Protein AF-A0A3R6QCG1-F1 (afdb_monomer)

pLDDT: mean 87.96, std 12.25, range [41.22, 98.31]

Foldseek 3Di:
DDAAEWEFAQKDWDADPNFIWMWGFTQQDPPPGGRDTDHTDAGFPDWDQDPQWIFTDDPRHTYTYRLLRYHQAPQLVPDLVVLVVLLVLCPPPDPSSVRSNLNSCSNVVPDCPDPRPNVVVSVVSNVVSVVVVVVVVVVVVVVVVVVQVVDPPRDDDDPPDDDVVRPPDD

Sequence (170 aa):
MEKAKVTMRNWKPYVYDGEYNLSGTADVHPRLGRNVYVATTSTLVKASLEEDVLIYETRNTVYHCPLKYMMVSPYGNVVQKYREELARLDTSENALDRIIAAAAKMSLGEPEDTADEMVRKIRALQETGQQEIAQMEEQEKQRLLEIAGKYEDCVYIEVSSVHSGSKLVY

Mean predicted aligned error: 6.33 Å

Secondary structure (DSSP, 8-state):
-PPEEEEEEEEEEEEETTEEEEEEEEEEETTTEEEEEES----EEEEEEETTEEEEEESSEEEEEEGGGB-SSTTTTS-HHHHHHHHGGGG-SSHHHHHHHHHHHHHTT--TT-S-HHHHHHHHHHHHHHHHHHHHHHHHHHHHHHHHTTSTT----------TT-----

Solvent-accessible surface area (backbone atoms only — not comparable to full-atom values): 9678 Å² total; per-residue (Å²): 132,86,62,48,72,29,47,37,32,64,21,44,70,47,74,55,96,89,39,67,38,41,28,25,30,30,51,52,35,97,87,78,40,64,68,35,76,39,82,67,54,70,65,66,73,49,75,50,75,52,96,64,23,39,39,43,28,32,91,59,39,34,35,39,32,40,41,27,27,39,46,84,61,34,66,79,90,52,62,66,71,58,34,56,57,40,34,67,28,56,80,45,90,50,63,67,42,26,51,43,5,28,40,24,37,45,47,72,61,59,61,82,84,49,88,50,64,61,42,42,52,36,54,67,35,26,64,59,27,51,54,53,49,54,52,53,52,51,52,50,50,52,53,51,50,61,57,44,71,75,38,95,86,57,81,89,78,87,82,89,72,84,55,96,86,62,85,80,80,132

Radius of gyration: 17.8 Å; Cα contacts (8 Å, |Δi|>4): 262; chains: 1; bounding box: 41×34×52 Å

Nearest PDB structures (foldseek):
  2pma-assembly2_B  TM=4.568E-01  e=2.423E-01  Legionella pneumophila subsp. pneumophila str. Philadelphia 1

Structure (mmCIF, N/CA/C/O backbone):
data_AF-A0A3R6QCG1-F1
#
_entry.id   AF-A0A3R6QCG1-F1
#
loop_
_atom_site.group_PDB
_atom_site.id
_atom_site.type_symbol
_atom_site.label_atom_id
_atom_site.label_alt_id
_atom_site.label_comp_id
_atom_site.label_asym_id
_atom_site.label_entity_id
_atom_site.label_seq_id
_atom_site.pdbx_PDB_ins_code
_atom_site.Cartn_x
_atom_site.Cartn_y
_atom_site.Cartn_z
_atom_site.occupancy
_atom_site.B_iso_or_equiv
_atom_site.auth_seq_id
_atom_site.auth_comp_id
_atom_site.auth_asym_id
_atom_site.auth_atom_id
_atom_site.pdbx_PDB_model_num
ATOM 1 N N . MET A 1 1 ? -19.252 1.020 -17.776 1.00 64.31 1 MET A N 1
ATOM 2 C CA . MET A 1 1 ? -17.853 0.650 -18.078 1.00 64.31 1 MET A CA 1
ATOM 3 C C . MET A 1 1 ? -17.332 -0.151 -16.910 1.00 64.31 1 MET A C 1
ATOM 5 O O . MET A 1 1 ? -17.614 0.227 -15.779 1.00 64.31 1 MET A O 1
ATOM 9 N N . GLU A 1 2 ? -16.630 -1.245 -17.179 1.00 84.00 2 GLU A N 1
ATOM 10 C CA . GLU A 1 2 ? -15.919 -1.995 -16.145 1.00 84.00 2 GLU A CA 1
ATOM 11 C C . GLU A 1 2 ? -14.787 -1.125 -15.575 1.00 84.00 2 GLU A C 1
ATOM 13 O O . GLU A 1 2 ? -14.115 -0.411 -16.326 1.00 84.00 2 GLU A O 1
ATOM 18 N N . LYS A 1 3 ? -14.626 -1.113 -14.247 1.00 90.06 3 LYS A N 1
ATOM 19 C CA . LYS A 1 3 ? -13.545 -0.360 -13.599 1.00 90.06 3 LYS A CA 1
ATOM 20 C C . LYS A 1 3 ? -12.224 -1.090 -13.808 1.00 90.06 3 LYS A C 1
ATOM 22 O O . LYS A 1 3 ? -12.171 -2.314 -13.732 1.00 90.06 3 LYS A O 1
ATOM 27 N N . ALA A 1 4 ? -11.157 -0.329 -14.024 1.00 92.44 4 ALA A N 1
ATOM 28 C CA . ALA A 1 4 ? -9.813 -0.887 -14.071 1.00 92.44 4 ALA A CA 1
ATOM 29 C C . ALA A 1 4 ? -9.467 -1.531 -12.723 1.00 92.44 4 ALA A C 1
ATOM 31 O O . ALA A 1 4 ? -9.747 -0.930 -11.690 1.00 92.44 4 ALA A O 1
ATOM 32 N N . LYS A 1 5 ? -8.838 -2.707 -12.725 1.00 95.38 5 LYS A N 1
ATOM 33 C CA . LYS A 1 5 ? -8.284 -3.333 -11.518 1.00 95.38 5 LYS A CA 1
ATOM 34 C C . LYS A 1 5 ? -6.771 -3.213 -11.563 1.00 95.38 5 LYS A C 1
ATOM 36 O O . LYS A 1 5 ? -6.176 -3.555 -12.580 1.00 95.38 5 LYS A O 1
ATOM 41 N N . VAL A 1 6 ? -6.181 -2.674 -10.503 1.00 96.00 6 VAL A N 1
ATOM 42 C CA . VAL A 1 6 ? -4.753 -2.333 -10.456 1.00 96.00 6 VAL A CA 1
ATOM 43 C C . VAL A 1 6 ? -4.182 -2.781 -9.124 1.00 96.00 6 VAL A C 1
ATOM 45 O O . VAL A 1 6 ? -4.742 -2.436 -8.086 1.00 96.00 6 VAL A O 1
ATOM 48 N N . THR A 1 7 ? -3.069 -3.509 -9.135 1.00 97.12 7 THR A N 1
ATOM 49 C CA . THR A 1 7 ? -2.379 -3.884 -7.898 1.00 97.12 7 THR A CA 1
ATOM 50 C C . THR A 1 7 ? -1.402 -2.786 -7.511 1.00 97.12 7 THR A C 1
ATOM 52 O O . THR A 1 7 ? -0.609 -2.314 -8.326 1.00 97.12 7 THR A O 1
ATOM 55 N N . MET A 1 8 ? -1.438 -2.385 -6.248 1.00 96.69 8 MET A N 1
ATOM 56 C CA . MET A 1 8 ? -0.549 -1.375 -5.693 1.00 96.69 8 MET A CA 1
ATOM 57 C C . MET A 1 8 ? 0.584 -2.024 -4.906 1.00 96.69 8 MET A C 1
ATOM 59 O O . MET A 1 8 ? 0.368 -2.912 -4.080 1.00 96.69 8 MET A O 1
ATOM 63 N N . ARG A 1 9 ? 1.798 -1.525 -5.134 1.00 96.06 9 ARG A N 1
ATOM 64 C CA . ARG A 1 9 ? 3.011 -1.833 -4.371 1.00 96.06 9 ARG A CA 1
ATOM 65 C C . ARG A 1 9 ? 3.584 -0.570 -3.755 1.00 96.06 9 ARG A C 1
ATOM 67 O O . ARG A 1 9 ? 3.281 0.523 -4.232 1.00 96.06 9 ARG A O 1
ATOM 74 N N . ASN A 1 10 ? 4.420 -0.705 -2.727 1.00 94.94 10 ASN A N 1
ATOM 75 C CA . ASN A 1 10 ? 5.023 0.430 -2.020 1.00 94.94 10 ASN A CA 1
ATOM 76 C C . ASN A 1 10 ? 3.976 1.503 -1.680 1.00 94.94 10 ASN A C 1
ATOM 78 O O . ASN A 1 10 ? 4.177 2.694 -1.924 1.00 94.94 10 ASN A O 1
ATOM 82 N N . TRP A 1 11 ? 2.809 1.060 -1.207 1.00 96.12 11 TRP A N 1
ATOM 83 C CA . TRP A 1 11 ? 1.639 1.919 -1.076 1.00 96.12 11 TRP A CA 1
ATOM 84 C C . TRP A 1 11 ? 1.436 2.400 0.356 1.00 96.12 11 TRP A C 1
ATOM 86 O O . TRP A 1 11 ? 1.882 1.771 1.316 1.00 96.12 11 TRP A O 1
ATOM 96 N N . LYS A 1 12 ? 0.752 3.532 0.502 1.00 95.00 12 LYS A N 1
ATOM 97 C CA . LYS A 1 12 ? 0.298 4.051 1.795 1.00 95.00 12 LYS A CA 1
ATOM 98 C C . LYS A 1 12 ? -1.047 4.764 1.634 1.00 95.00 12 LYS A C 1
ATOM 100 O O . LYS A 1 12 ? -1.199 5.539 0.678 1.00 95.00 12 LYS A O 1
ATOM 105 N N . PRO A 1 13 ? -2.004 4.549 2.550 1.00 94.50 13 PRO A N 1
ATOM 106 C CA . PRO A 1 13 ? -3.167 5.415 2.652 1.00 94.50 13 PRO A CA 1
ATOM 107 C C . PRO A 1 13 ? -2.744 6.721 3.332 1.00 94.50 13 PRO A C 1
ATOM 109 O O . PRO A 1 13 ? -1.714 6.762 3.999 1.00 94.50 13 PRO A O 1
ATOM 112 N N . TYR A 1 14 ? -3.496 7.800 3.191 1.00 90.88 14 TYR A N 1
ATOM 113 C CA . TYR A 1 14 ? -3.331 9.018 3.988 1.00 90.88 14 TYR A CA 1
ATOM 114 C C . TYR A 1 14 ? -4.634 9.803 3.999 1.00 90.88 14 TYR A C 1
ATOM 116 O O . TYR A 1 14 ? -5.499 9.590 3.153 1.00 90.88 14 TYR A O 1
ATOM 124 N N . VAL A 1 15 ? -4.767 10.715 4.954 1.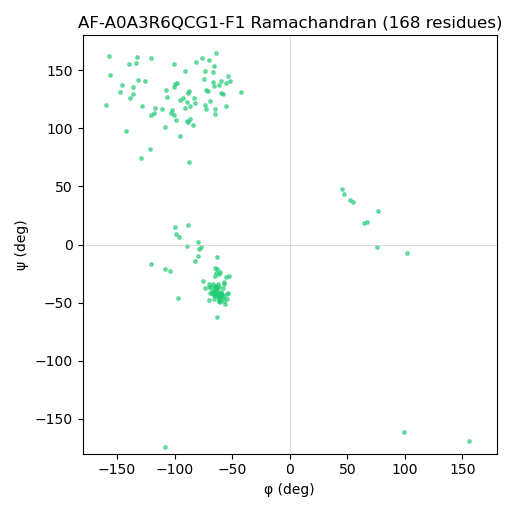00 89.75 15 VAL A N 1
ATOM 125 C CA . VAL A 1 15 ? -5.871 11.671 4.983 1.00 89.75 15 VAL A CA 1
ATOM 126 C C . VAL A 1 15 ? -5.312 13.040 4.616 1.00 89.75 15 VAL A C 1
ATOM 128 O O . VAL A 1 15 ? -4.253 13.443 5.096 1.00 89.75 15 VAL A O 1
ATOM 131 N N . TYR A 1 16 ? -5.990 13.734 3.711 1.00 84.62 16 TYR A N 1
ATOM 132 C CA . TYR A 1 16 ? -5.664 15.101 3.325 1.00 84.62 16 TYR A CA 1
ATOM 133 C C . TYR A 1 16 ? -6.967 15.872 3.177 1.00 84.62 16 TYR A C 1
ATOM 135 O O . TYR A 1 16 ? -7.866 15.413 2.482 1.00 84.62 16 TYR A O 1
ATOM 143 N N . ASP A 1 17 ? -7.077 17.001 3.876 1.00 85.50 17 ASP A N 1
ATOM 144 C CA . ASP A 1 17 ? -8.291 17.829 3.905 1.00 85.50 17 ASP A CA 1
ATOM 145 C C . ASP A 1 17 ? -9.570 17.044 4.273 1.00 85.50 17 ASP A C 1
ATOM 147 O O . ASP A 1 17 ? -10.642 17.224 3.707 1.00 85.50 17 ASP A O 1
ATOM 151 N N . GLY A 1 18 ? -9.439 16.094 5.207 1.00 85.62 18 GLY A N 1
ATOM 152 C CA . GLY A 1 18 ? -10.539 15.220 5.631 1.00 85.62 18 GLY A CA 1
ATOM 153 C C . GLY A 1 18 ? -10.900 14.106 4.641 1.00 85.62 18 GLY A C 1
ATOM 154 O O . GLY A 1 18 ? -11.738 13.268 4.965 1.00 85.62 18 GLY A O 1
ATOM 155 N N . GLU A 1 19 ? -10.251 14.036 3.477 1.00 90.75 19 GLU A N 1
ATOM 156 C CA . GLU A 1 19 ? -10.487 12.991 2.483 1.00 90.75 19 GLU A CA 1
ATOM 157 C C . GLU A 1 19 ? -9.436 11.879 2.549 1.00 90.75 19 GLU A C 1
ATOM 159 O O . GLU A 1 19 ? -8.225 12.121 2.645 1.00 90.75 19 GLU A O 1
ATOM 164 N N . TYR A 1 20 ? -9.896 10.633 2.432 1.00 93.81 20 TYR A N 1
ATOM 165 C CA . TYR A 1 20 ? -9.013 9.483 2.275 1.00 93.81 20 TYR A CA 1
ATOM 166 C C . TYR A 1 20 ? -8.374 9.481 0.898 1.00 93.81 20 TYR A C 1
ATOM 168 O O . TYR A 1 20 ? -9.057 9.540 -0.121 1.00 93.81 20 TYR A O 1
ATOM 176 N N . ASN A 1 21 ? -7.068 9.279 0.878 1.00 93.38 21 ASN A N 1
ATOM 177 C CA . ASN A 1 21 ? -6.257 9.199 -0.317 1.00 93.38 21 ASN A CA 1
ATOM 178 C C . ASN A 1 21 ? -5.324 7.988 -0.249 1.00 93.38 21 ASN A C 1
ATOM 180 O O . ASN A 1 21 ? -5.047 7.437 0.820 1.00 93.38 21 ASN A O 1
ATOM 184 N N . LEU A 1 22 ? -4.827 7.584 -1.413 1.00 94.50 22 LEU A N 1
ATOM 185 C CA . LEU A 1 22 ? -3.889 6.486 -1.578 1.00 94.50 22 LEU A CA 1
ATOM 186 C C . LEU A 1 22 ? -2.740 6.940 -2.483 1.00 94.50 22 LEU A C 1
ATOM 188 O O . LEU A 1 22 ? -2.943 7.651 -3.466 1.00 94.50 22 LEU A O 1
ATOM 192 N N . SER A 1 23 ? -1.528 6.503 -2.149 1.00 94.50 23 SER A N 1
ATOM 193 C CA . SER A 1 23 ? -0.345 6.657 -3.000 1.00 94.50 23 SER A CA 1
ATOM 194 C C . SER A 1 23 ? 0.416 5.342 -3.081 1.00 94.50 23 SER A C 1
ATOM 196 O O . SER A 1 23 ? 0.306 4.517 -2.174 1.00 94.50 23 SER A O 1
ATOM 198 N N . GLY A 1 24 ? 1.189 5.146 -4.144 1.00 95.06 24 GLY A N 1
ATOM 199 C CA . GLY A 1 24 ? 2.039 3.970 -4.330 1.00 95.06 24 GLY A CA 1
ATOM 200 C C . GLY A 1 24 ? 2.339 3.702 -5.798 1.00 95.06 24 GLY A C 1
ATOM 201 O O . GLY A 1 24 ? 2.047 4.521 -6.662 1.00 95.06 24 GLY A O 1
ATOM 202 N N . THR A 1 25 ? 2.915 2.544 -6.089 1.00 95.56 25 THR A N 1
ATOM 203 C CA . THR A 1 25 ? 3.282 2.127 -7.446 1.00 95.56 25 THR A CA 1
ATOM 204 C C . THR A 1 25 ? 2.260 1.138 -7.989 1.00 95.56 25 THR A C 1
ATOM 206 O O . THR A 1 25 ? 2.132 0.028 -7.474 1.00 95.56 25 THR A O 1
ATOM 209 N N . ALA A 1 26 ? 1.558 1.527 -9.047 1.00 94.50 26 ALA A N 1
ATOM 210 C CA . ALA A 1 26 ? 0.672 0.657 -9.804 1.00 94.50 26 ALA A CA 1
ATOM 211 C C . ALA A 1 26 ? 1.486 -0.342 -10.640 1.00 94.50 26 ALA A C 1
ATOM 213 O O . ALA A 1 26 ? 2.429 0.045 -11.332 1.00 94.50 26 ALA A O 1
ATOM 214 N N . ASP A 1 27 ? 1.117 -1.621 -10.605 1.00 92.69 27 ASP A N 1
ATOM 215 C CA . ASP A 1 27 ? 1.725 -2.670 -11.427 1.00 92.69 27 ASP A CA 1
ATOM 216 C C . ASP A 1 27 ? 1.506 -2.436 -12.930 1.00 92.69 27 ASP A C 1
ATOM 218 O O . ASP A 1 27 ? 2.464 -2.215 -13.670 1.00 92.69 27 ASP A O 1
ATOM 222 N N . VAL A 1 28 ? 0.254 -2.436 -13.384 1.00 91.81 28 VAL A N 1
ATOM 223 C CA . VAL A 1 28 ? -0.171 -2.227 -14.766 1.00 91.81 28 VAL A CA 1
ATOM 224 C C . VAL A 1 28 ? -1.460 -1.416 -14.744 1.00 91.81 28 VAL A C 1
ATOM 226 O O . VAL A 1 28 ? -2.560 -1.938 -14.584 1.00 91.81 28 VAL A O 1
ATOM 229 N N . HIS A 1 29 ? -1.334 -0.106 -14.936 1.00 90.75 29 HIS A N 1
ATOM 230 C CA . HIS A 1 29 ? -2.481 0.783 -15.033 1.00 90.75 29 HIS A CA 1
ATOM 231 C C . HIS A 1 29 ? -2.891 0.954 -16.507 1.00 90.75 29 HIS A C 1
ATOM 233 O O . HIS A 1 29 ? -2.076 1.411 -17.312 1.00 90.75 29 HIS A O 1
ATOM 239 N N . PRO A 1 30 ? -4.157 0.712 -16.895 1.00 87.62 30 PRO A N 1
ATOM 240 C CA . PRO A 1 30 ? -4.563 0.672 -18.307 1.00 87.62 30 PRO A CA 1
ATOM 241 C C . PRO A 1 30 ? -4.393 1.999 -19.054 1.00 87.62 30 PRO A C 1
ATOM 243 O O . PRO A 1 30 ? -4.329 2.015 -20.277 1.00 87.62 30 PRO A O 1
ATOM 246 N N . ARG A 1 31 ? -4.333 3.120 -18.325 1.00 87.12 31 ARG A N 1
ATOM 247 C CA . ARG A 1 31 ? -4.096 4.455 -18.901 1.00 87.12 31 ARG A CA 1
ATOM 248 C C . ARG A 1 31 ? -2.688 4.998 -18.700 1.00 87.12 31 ARG A C 1
ATOM 250 O O . ARG A 1 31 ? -2.315 5.915 -19.415 1.00 87.12 31 ARG A O 1
ATOM 257 N N . LEU A 1 32 ? -1.961 4.508 -17.695 1.00 87.06 32 LEU A N 1
ATOM 258 C CA . LEU A 1 32 ? -0.676 5.105 -17.305 1.00 87.06 32 LEU A CA 1
ATOM 259 C C . LEU A 1 32 ? 0.508 4.215 -17.698 1.00 87.06 32 LEU A C 1
ATOM 261 O O . LEU A 1 32 ? 1.612 4.717 -17.855 1.00 87.06 32 LEU A O 1
ATOM 265 N N . GLY A 1 33 ? 0.281 2.918 -17.913 1.00 89.19 33 GLY A N 1
ATOM 266 C CA . GLY A 1 33 ? 1.326 1.954 -18.229 1.00 89.19 33 GLY A CA 1
ATOM 267 C C . GLY A 1 33 ? 1.758 1.141 -17.011 1.00 89.19 33 GLY A C 1
ATOM 268 O O . GLY A 1 33 ? 1.018 1.012 -16.033 1.00 89.19 33 GLY A O 1
ATOM 269 N N . ARG A 1 34 ? 2.943 0.537 -17.106 1.00 90.25 34 ARG A N 1
ATOM 270 C CA . ARG A 1 34 ? 3.490 -0.370 -16.087 1.00 90.25 34 ARG A CA 1
ATOM 271 C C . ARG A 1 34 ? 4.336 0.398 -15.076 1.00 90.25 34 ARG A C 1
ATOM 273 O O . ARG A 1 34 ? 4.985 1.367 -15.454 1.00 90.25 34 ARG A O 1
ATOM 280 N N . ASN A 1 35 ? 4.364 -0.076 -13.832 1.00 89.94 35 ASN A N 1
ATOM 281 C CA . ASN A 1 35 ? 5.245 0.420 -12.767 1.00 89.94 35 ASN A CA 1
ATOM 282 C C . ASN A 1 35 ? 5.123 1.934 -12.518 1.00 89.94 35 ASN A C 1
ATOM 284 O O . ASN A 1 35 ? 6.109 2.613 -12.240 1.00 89.94 35 ASN A O 1
ATOM 288 N N . VAL A 1 36 ? 3.910 2.478 -12.633 1.00 90.88 36 VAL A N 1
ATOM 289 C CA . VAL A 1 36 ? 3.682 3.922 -12.519 1.00 90.88 36 VAL A CA 1
ATOM 290 C C . VAL A 1 36 ? 3.451 4.319 -11.075 1.00 90.88 36 VAL A C 1
ATOM 292 O O . VAL A 1 36 ? 2.584 3.765 -10.399 1.00 90.88 36 VAL A O 1
ATOM 295 N N . TYR A 1 37 ? 4.164 5.348 -10.628 1.00 92.81 37 TYR A N 1
ATOM 296 C CA . TYR A 1 37 ? 3.885 5.982 -9.351 1.00 92.81 37 TYR A CA 1
ATOM 297 C C . TYR A 1 37 ? 2.606 6.830 -9.417 1.00 92.81 37 TYR A C 1
ATOM 299 O O . TYR A 1 37 ? 2.503 7.789 -10.183 1.00 92.81 37 TYR A O 1
ATOM 307 N N . VAL A 1 38 ? 1.632 6.484 -8.581 1.00 92.06 38 VAL A N 1
ATOM 308 C CA . VAL A 1 38 ? 0.408 7.245 -8.335 1.00 92.06 38 VAL A CA 1
ATOM 309 C C . VAL A 1 38 ? 0.612 8.033 -7.046 1.00 92.06 38 VAL A C 1
ATOM 311 O O . VAL A 1 38 ? 0.629 7.464 -5.955 1.00 92.06 38 VAL A O 1
ATOM 314 N N . ALA A 1 39 ? 0.782 9.349 -7.177 1.00 89.56 39 ALA A N 1
ATOM 315 C CA . ALA A 1 39 ? 1.007 10.237 -6.037 1.00 89.56 39 ALA A CA 1
ATOM 316 C C . ALA A 1 39 ? -0.267 10.470 -5.210 1.00 89.56 39 ALA A C 1
ATOM 318 O O . ALA A 1 39 ? -0.192 10.522 -3.988 1.00 89.56 39 ALA A O 1
ATOM 319 N N . THR A 1 40 ? -1.412 10.576 -5.888 1.00 89.88 40 THR A N 1
ATOM 320 C CA . THR A 1 40 ? -2.735 10.809 -5.299 1.00 89.88 40 THR A CA 1
ATOM 321 C C . THR A 1 40 ? -3.786 10.104 -6.151 1.00 89.88 40 THR A C 1
ATOM 323 O O . THR A 1 40 ? -3.806 10.265 -7.375 1.00 89.88 40 THR A O 1
ATOM 326 N N . THR A 1 41 ? -4.680 9.343 -5.525 1.00 90.31 41 THR A N 1
ATOM 327 C CA . THR A 1 41 ? -5.876 8.803 -6.181 1.00 90.31 41 THR A CA 1
ATOM 328 C C . THR A 1 41 ? -7.001 9.831 -6.252 1.00 90.31 41 THR A C 1
ATOM 330 O O . THR A 1 41 ? -7.078 10.746 -5.444 1.00 90.31 41 THR A O 1
ATOM 333 N N . SER A 1 42 ? -7.937 9.661 -7.188 1.00 86.50 42 SER A N 1
ATOM 334 C CA . SER A 1 42 ? -9.217 10.379 -7.118 1.00 86.50 42 SER A CA 1
ATOM 335 C C . SER A 1 42 ? -10.024 9.964 -5.882 1.00 86.50 42 SER A C 1
ATOM 337 O O . SER A 1 42 ? -9.779 8.887 -5.339 1.00 86.50 42 SER A O 1
ATOM 339 N N . THR A 1 43 ? -11.042 10.755 -5.537 1.00 91.12 43 THR A N 1
ATOM 340 C CA . THR A 1 43 ? -11.940 10.542 -4.394 1.00 91.12 43 THR A CA 1
ATOM 341 C C . THR A 1 43 ? -12.370 9.082 -4.226 1.00 91.12 43 THR A C 1
ATOM 343 O O . THR A 1 43 ? -12.808 8.419 -5.181 1.00 91.12 43 THR A O 1
ATOM 346 N N . LEU A 1 44 ? -12.244 8.603 -2.987 1.00 95.75 44 LEU A N 1
ATOM 347 C CA . LEU A 1 44 ? -12.707 7.296 -2.544 1.00 95.75 44 LEU A CA 1
ATOM 348 C C . LEU A 1 44 ? -14.222 7.170 -2.745 1.00 95.75 44 LEU A C 1
ATOM 350 O O . LEU A 1 44 ? -14.995 8.023 -2.323 1.00 95.75 44 LEU A O 1
ATOM 354 N N . VAL A 1 45 ? -14.642 6.072 -3.363 1.00 96.19 45 VAL A N 1
ATOM 355 C CA . VAL A 1 45 ? -16.048 5.661 -3.459 1.00 96.19 45 VAL A CA 1
ATOM 356 C C . VAL A 1 45 ? -16.367 4.639 -2.374 1.00 96.19 45 VAL A C 1
ATOM 358 O O . VAL A 1 45 ? -17.392 4.750 -1.707 1.00 96.19 45 VAL A O 1
ATOM 361 N N . LYS A 1 46 ? -15.500 3.635 -2.199 1.00 95.81 46 LYS A N 1
ATOM 362 C CA . LYS A 1 46 ? -15.674 2.565 -1.212 1.00 95.81 46 LYS A CA 1
ATOM 363 C C . LYS A 1 46 ? -14.327 1.943 -0.850 1.00 95.81 46 LYS A C 1
ATOM 365 O O . LYS A 1 46 ? -13.469 1.800 -1.716 1.00 95.81 46 LYS A O 1
ATOM 370 N N . ALA A 1 47 ? -14.173 1.529 0.406 1.00 97.12 47 ALA A N 1
ATOM 371 C CA . ALA A 1 47 ? -13.064 0.690 0.846 1.00 97.12 47 ALA A CA 1
ATOM 372 C C . ALA A 1 47 ? -13.571 -0.570 1.561 1.00 97.12 47 ALA A C 1
ATOM 374 O O . ALA A 1 47 ? -14.529 -0.500 2.334 1.00 97.12 47 ALA A O 1
ATOM 375 N N . SER A 1 48 ? -12.920 -1.707 1.324 1.00 96.81 48 SER A N 1
ATOM 376 C CA . SER A 1 48 ? -13.083 -2.946 2.100 1.00 96.81 48 SER A CA 1
ATOM 377 C C . SER A 1 48 ? -11.733 -3.628 2.313 1.00 96.81 48 SER A C 1
ATOM 379 O O . SER A 1 48 ? -10.800 -3.415 1.547 1.00 96.81 48 SER A O 1
ATOM 381 N N . LEU A 1 49 ? -11.615 -4.431 3.371 1.00 97.25 49 LEU A N 1
ATOM 382 C CA . LEU A 1 49 ? -10.453 -5.285 3.607 1.00 97.25 49 LEU A CA 1
ATOM 383 C C . LEU A 1 49 ? -10.886 -6.740 3.423 1.00 97.25 49 LEU A C 1
ATOM 385 O O . LEU A 1 49 ? -11.738 -7.223 4.166 1.00 97.25 49 LEU A O 1
ATOM 389 N N . GLU A 1 50 ? -10.309 -7.413 2.432 1.00 96.19 50 GLU A N 1
ATOM 390 C CA . GLU A 1 50 ? -10.628 -8.789 2.044 1.00 96.19 50 GLU A CA 1
ATOM 391 C C . GLU A 1 50 ? -9.321 -9.583 1.992 1.00 96.19 50 GLU A C 1
ATOM 393 O O . GLU A 1 50 ? -8.429 -9.210 1.238 1.00 96.19 50 GLU A O 1
ATOM 398 N N . GLU A 1 51 ? -9.181 -10.633 2.810 1.00 94.25 51 GLU A N 1
ATOM 399 C CA . GLU A 1 51 ? -8.003 -11.530 2.802 1.00 94.25 51 GLU A CA 1
ATOM 400 C C . GLU A 1 51 ? -6.651 -10.786 2.749 1.00 94.25 51 GLU A C 1
ATOM 402 O O . GLU A 1 51 ? -5.773 -11.085 1.945 1.00 94.25 51 GLU A O 1
ATOM 407 N N . ASP A 1 52 ? -6.489 -9.777 3.607 1.00 97.06 52 ASP A N 1
ATOM 408 C CA . ASP A 1 52 ? -5.267 -8.963 3.729 1.00 97.06 52 ASP A CA 1
ATOM 409 C C . ASP A 1 52 ? -4.969 -8.083 2.511 1.00 97.06 52 ASP A C 1
ATOM 411 O O . ASP A 1 52 ? -3.854 -7.585 2.330 1.00 97.06 52 ASP A O 1
ATOM 415 N N . VAL A 1 53 ? -5.989 -7.831 1.696 1.00 98.12 53 VAL A N 1
ATOM 416 C CA . VAL A 1 53 ? -5.967 -6.890 0.583 1.00 98.12 53 VAL A CA 1
ATOM 417 C C . VAL A 1 53 ? -6.979 -5.785 0.854 1.00 98.12 53 VAL A C 1
ATOM 419 O O . VAL A 1 53 ? -8.185 -6.017 0.936 1.00 98.12 53 VAL A O 1
ATOM 422 N N . LEU A 1 54 ? -6.490 -4.552 0.979 1.00 98.19 54 LEU A N 1
ATOM 423 C CA . LEU A 1 54 ? -7.358 -3.383 0.959 1.00 98.19 54 LEU A CA 1
ATOM 424 C C . LEU A 1 54 ? -7.850 -3.177 -0.479 1.00 98.19 54 LEU A C 1
ATOM 426 O O . LEU A 1 54 ? -7.062 -2.912 -1.387 1.00 98.19 54 LEU A O 1
ATOM 430 N N . ILE A 1 55 ? -9.155 -3.290 -0.683 1.00 98.12 55 ILE A N 1
ATOM 431 C CA . ILE A 1 55 ? -9.836 -2.942 -1.926 1.00 98.12 55 ILE A CA 1
ATOM 432 C C . ILE A 1 55 ? -10.231 -1.472 -1.825 1.00 98.12 55 ILE A C 1
ATOM 434 O O . ILE A 1 55 ? -11.144 -1.118 -1.083 1.00 98.12 55 ILE A O 1
ATOM 438 N N . TYR A 1 56 ? -9.521 -0.605 -2.546 1.00 97.56 56 TYR A N 1
ATOM 439 C CA . TYR A 1 56 ? -9.732 0.842 -2.550 1.00 97.56 56 TYR A CA 1
ATOM 440 C C . TYR A 1 56 ? -10.354 1.265 -3.886 1.00 97.56 56 TYR A C 1
ATOM 442 O O . TYR A 1 56 ? -9.694 1.350 -4.926 1.00 97.56 56 TYR A O 1
ATOM 450 N N . GLU A 1 57 ? -11.663 1.498 -3.882 1.00 96.81 57 GLU A N 1
ATOM 451 C CA . GLU A 1 57 ? -12.444 1.789 -5.077 1.00 96.81 57 GLU A CA 1
ATOM 452 C C . 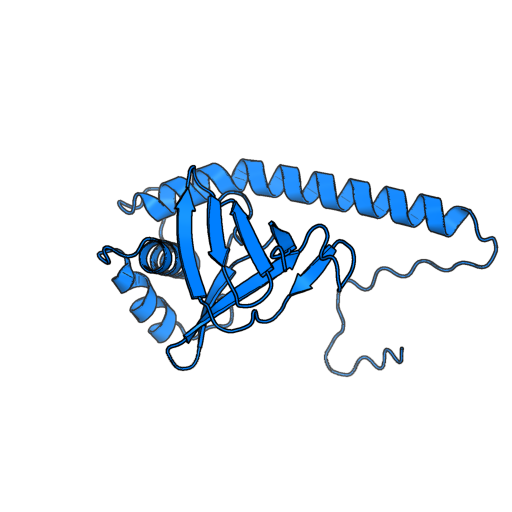GLU A 1 57 ? -12.606 3.293 -5.280 1.00 96.81 57 GLU A C 1
ATOM 454 O O . GLU A 1 57 ? -13.149 4.005 -4.442 1.00 96.81 57 GLU A O 1
ATOM 459 N N . THR A 1 58 ? -12.200 3.770 -6.451 1.00 94.38 58 THR A N 1
ATOM 460 C CA . THR A 1 58 ? -12.422 5.146 -6.905 1.00 94.38 58 THR A CA 1
ATOM 461 C C . THR A 1 58 ? -13.461 5.186 -8.025 1.00 94.38 58 THR A C 1
ATOM 463 O O . THR A 1 58 ? -14.055 4.166 -8.395 1.00 94.38 58 THR A O 1
ATOM 466 N N . ARG A 1 59 ? -13.683 6.362 -8.626 1.00 91.06 59 ARG A N 1
ATOM 467 C CA . ARG A 1 59 ? -14.617 6.514 -9.752 1.00 91.06 59 ARG A CA 1
ATOM 468 C C . ARG A 1 59 ? -14.321 5.560 -10.915 1.00 91.06 59 ARG A C 1
ATOM 470 O O . ARG A 1 59 ? -15.259 4.992 -11.466 1.00 91.06 59 ARG A O 1
ATOM 477 N N . ASN A 1 60 ? -13.049 5.385 -11.282 1.00 90.38 60 ASN A N 1
ATOM 478 C CA . ASN A 1 60 ? -12.656 4.673 -12.509 1.00 90.38 60 ASN A CA 1
ATOM 479 C C . ASN A 1 60 ? -11.760 3.447 -12.274 1.00 90.38 60 ASN A C 1
ATOM 481 O O . ASN A 1 60 ? -11.635 2.616 -13.174 1.00 90.38 60 ASN A O 1
ATOM 485 N N . THR A 1 61 ? -11.158 3.332 -11.089 1.00 94.62 61 THR A N 1
ATOM 486 C CA . THR A 1 61 ? -10.154 2.307 -10.784 1.00 94.62 61 THR A CA 1
ATOM 487 C C . THR A 1 61 ? -10.426 1.692 -9.416 1.00 94.62 61 THR A C 1
ATOM 489 O O . THR A 1 61 ? -10.705 2.411 -8.456 1.00 94.62 61 THR A O 1
ATOM 492 N N . VAL A 1 62 ? -10.333 0.370 -9.338 1.00 96.88 62 VAL A N 1
ATOM 493 C CA . VAL A 1 62 ? -10.286 -0.419 -8.111 1.00 96.88 62 VAL A CA 1
ATOM 494 C C . VAL A 1 62 ? -8.826 -0.773 -7.867 1.00 96.88 62 VAL A C 1
ATOM 496 O O . VAL A 1 62 ? -8.219 -1.522 -8.636 1.00 96.88 62 VAL A O 1
ATOM 499 N N . TYR A 1 63 ? -8.256 -0.201 -6.816 1.00 97.38 63 TYR A N 1
ATOM 500 C CA . TYR A 1 63 ? -6.901 -0.505 -6.393 1.00 97.38 63 TYR A CA 1
ATOM 501 C C . TYR A 1 63 ? -6.941 -1.677 -5.417 1.00 97.38 63 TYR A C 1
ATOM 503 O O . TYR A 1 63 ? -7.613 -1.620 -4.391 1.00 97.38 63 TYR A O 1
ATOM 511 N N . HIS A 1 64 ? -6.227 -2.741 -5.756 1.00 98.06 64 HIS A N 1
ATOM 512 C CA . HIS A 1 64 ? -5.950 -3.860 -4.872 1.00 98.06 64 HIS A CA 1
ATOM 513 C C . HIS A 1 64 ? -4.646 -3.554 -4.150 1.00 98.06 64 HIS A C 1
ATOM 515 O O . HIS A 1 64 ? -3.598 -3.396 -4.776 1.00 98.06 64 HIS A O 1
ATOM 521 N N . CYS A 1 65 ? -4.705 -3.436 -2.833 1.00 98.12 65 CYS A N 1
ATOM 522 C CA . CYS A 1 65 ? -3.591 -3.003 -2.006 1.00 98.12 65 CYS A CA 1
ATOM 523 C C . CYS A 1 65 ? -3.266 -4.103 -0.987 1.00 98.12 65 CYS A C 1
ATOM 525 O O . CYS A 1 65 ? -3.747 -4.046 0.147 1.00 98.12 65 CYS A O 1
ATOM 527 N N . PRO A 1 66 ? -2.490 -5.137 -1.372 1.00 98.31 66 PRO A N 1
ATOM 528 C CA . PRO A 1 66 ? -2.056 -6.169 -0.438 1.00 98.31 66 PRO A CA 1
ATOM 529 C C . PRO A 1 66 ? -1.277 -5.542 0.717 1.00 98.31 66 PRO A C 1
ATOM 531 O O . PRO A 1 66 ? -0.327 -4.792 0.477 1.00 98.31 66 PRO A O 1
ATOM 534 N N . LEU A 1 67 ? -1.639 -5.864 1.960 1.00 97.69 67 LEU A N 1
ATOM 535 C CA . LEU A 1 67 ? -0.977 -5.331 3.156 1.00 97.69 67 LEU A CA 1
ATOM 536 C C . LEU A 1 67 ? 0.527 -5.642 3.162 1.00 97.69 67 LEU A C 1
ATOM 538 O O . LEU A 1 67 ? 1.322 -4.789 3.552 1.00 97.69 67 LEU 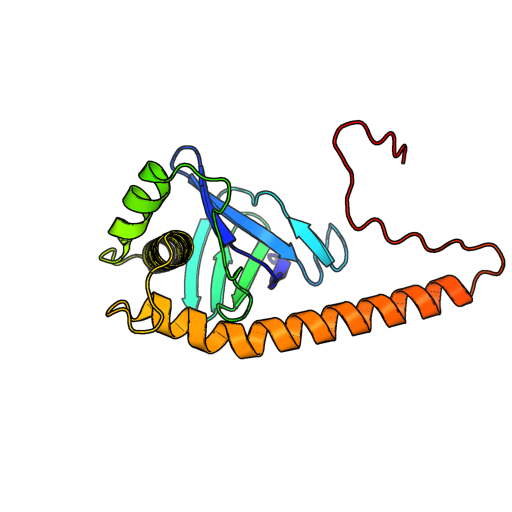A O 1
ATOM 542 N N . LYS A 1 68 ? 0.933 -6.800 2.615 1.00 97.44 68 LYS A N 1
ATOM 543 C CA . LYS A 1 68 ? 2.349 -7.165 2.424 1.00 97.44 68 LYS A CA 1
ATOM 544 C C . LYS A 1 68 ? 3.154 -6.143 1.615 1.00 97.44 68 LYS A C 1
ATOM 546 O O . LYS A 1 68 ? 4.353 -6.006 1.820 1.00 97.44 68 LYS A O 1
ATOM 551 N N . TYR A 1 69 ? 2.511 -5.398 0.717 1.00 97.69 69 TYR A N 1
ATOM 552 C CA . TYR A 1 69 ? 3.167 -4.390 -0.119 1.00 97.69 69 TYR A CA 1
ATOM 553 C C . TYR A 1 69 ? 3.011 -2.956 0.395 1.00 97.69 69 TYR A C 1
ATOM 555 O O . TYR A 1 69 ? 3.354 -2.005 -0.317 1.00 97.69 69 TYR A O 1
ATOM 563 N N . MET A 1 70 ? 2.474 -2.776 1.601 1.00 96.44 70 MET A N 1
ATOM 564 C CA . MET A 1 70 ? 2.407 -1.460 2.223 1.00 96.44 70 MET A CA 1
ATOM 565 C C . MET A 1 70 ? 3.825 -0.966 2.548 1.00 96.44 70 MET A C 1
ATOM 567 O O . MET A 1 70 ? 4.714 -1.763 2.851 1.00 96.44 70 MET A O 1
ATOM 571 N N . MET A 1 71 ? 4.055 0.346 2.502 1.00 92.38 71 MET A N 1
ATOM 572 C CA . MET A 1 71 ? 5.342 0.942 2.878 1.00 92.38 71 MET A CA 1
ATOM 573 C C . MET A 1 71 ? 5.706 0.632 4.339 1.00 92.38 71 MET A C 1
ATOM 575 O O . MET A 1 71 ? 4.852 0.708 5.220 1.00 92.38 71 MET A O 1
ATOM 579 N N . VAL A 1 72 ? 6.987 0.353 4.606 1.00 86.62 72 VAL A N 1
ATOM 580 C CA . VAL A 1 72 ? 7.504 0.043 5.959 1.00 86.62 72 VAL A CA 1
ATOM 581 C C . VAL A 1 72 ? 7.513 1.249 6.902 1.00 86.62 72 VAL A C 1
ATOM 583 O O . VAL A 1 72 ? 7.256 1.112 8.093 1.00 86.62 72 VAL A O 1
ATOM 586 N N . SER A 1 73 ? 7.755 2.449 6.368 1.00 81.25 73 SER A N 1
ATOM 587 C CA . SER A 1 73 ? 7.716 3.707 7.122 1.00 81.25 73 SER A CA 1
ATOM 588 C C . SER A 1 73 ? 6.827 4.717 6.393 1.00 81.25 73 SER A C 1
ATOM 590 O O . SER A 1 73 ? 7.306 5.624 5.699 1.00 81.25 73 SER A O 1
ATOM 592 N N . PRO A 1 74 ? 5.497 4.536 6.458 1.00 78.00 74 PRO A N 1
ATOM 593 C CA . PRO A 1 74 ? 4.577 5.518 5.913 1.00 78.00 74 PRO A CA 1
ATOM 594 C C . PRO A 1 74 ? 4.707 6.815 6.730 1.00 78.00 74 PRO A C 1
ATOM 596 O O . PRO A 1 74 ? 5.121 6.815 7.885 1.00 78.00 74 PRO A O 1
ATOM 599 N N . TYR A 1 75 ? 4.394 7.958 6.125 1.00 83.56 75 TYR A N 1
ATOM 600 C CA . TYR A 1 75 ? 4.356 9.263 6.810 1.00 83.56 75 TYR A CA 1
ATOM 601 C C . TYR A 1 75 ? 5.675 9.830 7.370 1.00 83.56 75 TYR A C 1
ATOM 603 O O . TYR A 1 75 ? 5.616 10.764 8.161 1.00 83.56 75 TYR A O 1
ATOM 611 N N . GLY A 1 76 ? 6.858 9.369 6.945 1.00 71.19 76 GLY A N 1
ATOM 612 C CA . GLY A 1 76 ? 8.138 9.907 7.456 1.00 71.19 76 GLY A CA 1
ATOM 613 C C . GLY A 1 76 ? 8.300 11.439 7.367 1.00 71.19 76 GLY A C 1
ATOM 614 O O . GLY A 1 76 ? 8.961 12.039 8.206 1.00 71.19 76 GLY A O 1
ATOM 615 N N . ASN A 1 77 ? 7.629 12.087 6.407 1.00 77.38 77 ASN A N 1
ATOM 616 C CA . ASN A 1 77 ? 7.665 13.544 6.202 1.00 77.38 77 ASN A CA 1
ATOM 617 C C . ASN A 1 77 ? 6.498 14.298 6.867 1.00 77.38 77 ASN A C 1
ATOM 619 O O . ASN A 1 77 ? 6.302 15.486 6.623 1.00 77.38 77 ASN A O 1
ATOM 623 N N . VAL A 1 78 ? 5.674 13.605 7.649 1.00 84.12 78 VAL A N 1
ATOM 624 C CA . VAL A 1 78 ? 4.469 14.150 8.275 1.00 84.12 78 VAL A CA 1
ATOM 625 C C . VAL A 1 78 ? 4.772 14.541 9.719 1.00 84.12 78 VAL A C 1
ATOM 627 O O . VAL A 1 78 ? 5.445 13.812 10.452 1.00 84.12 78 VAL A O 1
ATOM 630 N N . VAL A 1 79 ? 4.245 15.688 10.154 1.00 89.44 79 VAL A N 1
ATOM 631 C CA . VAL A 1 79 ? 4.437 16.189 11.522 1.00 89.44 79 VAL A CA 1
ATOM 632 C C . VAL A 1 79 ? 3.987 15.160 12.565 1.00 89.44 79 VAL A C 1
ATOM 634 O O . VAL A 1 79 ? 2.955 14.508 12.412 1.00 89.44 79 VAL A O 1
ATOM 637 N N . GLN A 1 80 ? 4.762 15.015 13.644 1.00 90.06 80 GLN A N 1
ATOM 638 C CA . GLN A 1 80 ? 4.527 13.997 14.675 1.00 90.06 80 GLN A CA 1
ATOM 639 C C . GLN A 1 80 ? 3.108 14.050 15.255 1.00 90.06 80 GLN A C 1
ATOM 641 O O . GLN A 1 80 ? 2.439 13.023 15.293 1.00 90.06 80 GLN A O 1
ATOM 646 N N . LYS A 1 81 ? 2.621 15.246 15.610 1.00 92.19 81 LYS A N 1
ATOM 647 C CA . LYS A 1 81 ? 1.275 15.438 16.173 1.00 92.19 81 LYS A CA 1
ATOM 648 C C . LYS A 1 81 ? 0.176 14.832 15.292 1.00 92.19 81 LYS A C 1
ATOM 650 O O . LYS A 1 81 ? -0.738 14.196 15.798 1.00 92.19 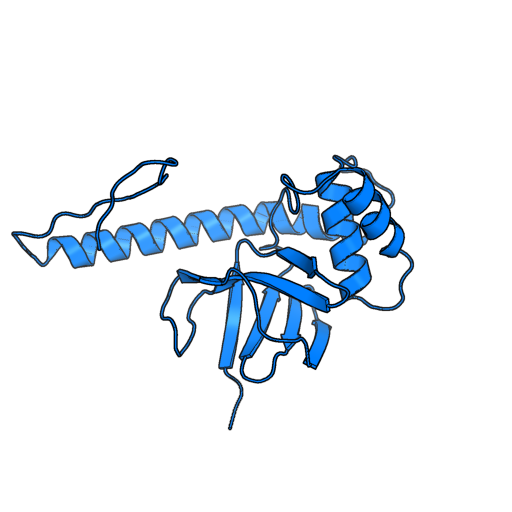81 LYS A O 1
ATOM 655 N N . TYR A 1 82 ? 0.282 14.991 13.974 1.00 91.00 82 TYR A N 1
ATOM 656 C CA . TYR A 1 82 ? -0.715 14.447 13.056 1.00 91.00 82 TYR A CA 1
ATOM 657 C C . TYR A 1 82 ? -0.656 12.916 12.991 1.00 91.00 82 TYR A C 1
ATOM 659 O O . TYR A 1 82 ? -1.686 12.254 12.946 1.00 91.00 82 TYR A O 1
ATOM 667 N N . ARG A 1 83 ? 0.544 12.326 13.066 1.00 91.88 83 ARG A N 1
ATOM 668 C CA . ARG A 1 83 ? 0.697 10.866 13.164 1.00 91.88 83 ARG A CA 1
ATOM 669 C C . ARG A 1 83 ? 0.073 10.323 14.454 1.00 91.88 83 ARG A C 1
ATOM 671 O O . ARG A 1 83 ? -0.603 9.304 14.411 1.00 91.88 83 ARG A O 1
ATOM 678 N N . GLU A 1 84 ? 0.230 11.020 15.576 1.00 92.88 84 GLU A N 1
ATOM 679 C CA . GLU A 1 84 ? -0.416 10.652 16.846 1.00 92.88 84 GLU A CA 1
ATOM 680 C C . GLU A 1 84 ? -1.948 10.750 16.779 1.00 92.88 84 GLU A C 1
ATOM 682 O O . GLU A 1 84 ? -2.637 9.932 17.382 1.00 92.88 84 GLU A O 1
ATOM 687 N N . GLU A 1 85 ? -2.493 11.724 16.044 1.00 93.06 85 GLU A N 1
ATOM 688 C CA . GLU A 1 85 ? -3.936 11.838 15.801 1.00 93.06 85 GLU A CA 1
ATOM 689 C C . GLU A 1 85 ? -4.457 10.660 14.966 1.00 93.06 85 GLU A C 1
ATOM 691 O O . GLU A 1 85 ? -5.438 10.029 15.354 1.00 93.06 85 GLU A O 1
ATOM 696 N N . LEU A 1 86 ? -3.766 10.305 13.876 1.00 93.25 86 LEU A N 1
ATOM 697 C CA . LEU A 1 86 ? -4.123 9.150 13.046 1.00 93.25 86 LEU A CA 1
ATOM 698 C C . LEU A 1 86 ? -3.997 7.819 13.803 1.00 93.25 86 LEU A C 1
ATOM 700 O O . LEU A 1 86 ? -4.829 6.935 13.624 1.00 93.25 86 LEU A O 1
ATOM 704 N N . ALA A 1 87 ? -2.997 7.674 14.677 1.00 93.06 87 ALA A N 1
ATOM 705 C CA . ALA A 1 87 ? -2.779 6.463 15.470 1.00 93.06 87 ALA A CA 1
ATOM 706 C C . ALA A 1 87 ? -3.956 6.123 16.405 1.00 93.06 87 ALA A C 1
ATOM 708 O O . ALA A 1 87 ? -4.136 4.960 16.753 1.00 93.06 87 ALA A O 1
ATOM 709 N N . ARG A 1 88 ? -4.778 7.113 16.782 1.00 92.62 88 ARG A N 1
ATOM 710 C CA . ARG A 1 88 ? -5.969 6.934 17.638 1.00 92.62 88 ARG A CA 1
ATOM 711 C C . ARG A 1 88 ? -7.186 6.374 16.897 1.00 92.62 88 ARG A C 1
ATOM 713 O O . ARG A 1 88 ? -8.220 6.144 17.517 1.00 92.62 88 ARG A O 1
ATOM 720 N N . LEU A 1 89 ? -7.093 6.189 15.579 1.00 92.12 89 LEU A N 1
ATOM 721 C CA . LEU A 1 89 ? -8.156 5.599 14.760 1.00 92.12 89 LEU A CA 1
ATOM 722 C C . LEU A 1 89 ? -8.193 4.059 14.846 1.00 92.12 89 LEU A C 1
ATOM 724 O O . LEU A 1 89 ? -9.010 3.419 14.189 1.00 92.12 89 LEU A O 1
ATOM 728 N N . ASP A 1 90 ? -7.324 3.452 15.655 1.00 88.81 90 ASP A N 1
ATOM 729 C CA . ASP A 1 9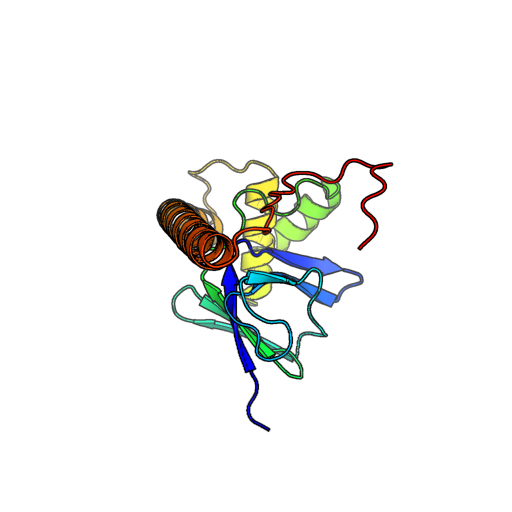0 ? -7.179 2.004 15.846 1.00 88.81 90 ASP A CA 1
ATOM 730 C C . ASP A 1 90 ? -8.437 1.316 16.399 1.00 88.81 90 ASP A C 1
ATOM 732 O O . ASP A 1 90 ? -8.670 0.134 16.147 1.00 88.81 90 ASP A O 1
ATOM 736 N N . THR A 1 91 ? -9.275 2.070 17.105 1.00 90.12 91 THR A N 1
ATOM 737 C CA . THR A 1 91 ? -10.562 1.610 17.645 1.00 90.12 91 THR A CA 1
ATOM 738 C C . THR A 1 91 ? -11.741 1.790 16.682 1.00 90.12 91 THR A C 1
ATOM 740 O O . THR A 1 91 ? -12.860 1.404 17.017 1.00 90.12 91 THR A O 1
ATOM 743 N N . SER A 1 92 ? -11.521 2.351 15.486 1.00 92.06 92 SER A N 1
ATOM 744 C CA . SER A 1 92 ? -12.578 2.551 14.487 1.00 92.06 92 SER A CA 1
ATOM 745 C C . SER A 1 92 ? -13.108 1.217 13.949 1.00 92.06 92 SER A C 1
ATOM 747 O O . SER A 1 92 ? -12.350 0.293 13.648 1.00 92.06 92 SER A O 1
ATOM 749 N N . GLU A 1 93 ? -14.424 1.122 13.747 1.00 91.81 93 GLU A N 1
ATOM 750 C CA . GLU A 1 93 ? -15.037 -0.028 13.068 1.00 91.81 93 GLU A CA 1
ATOM 751 C C . GLU A 1 93 ? -14.600 -0.112 11.592 1.00 91.81 93 GLU A C 1
ATOM 753 O O . GLU A 1 93 ? -14.510 -1.199 11.008 1.00 91.81 93 GLU A O 1
ATOM 758 N N . ASN A 1 94 ? -14.249 1.031 10.993 1.00 93.69 94 ASN A N 1
ATOM 759 C CA . ASN A 1 94 ? -13.787 1.124 9.617 1.00 93.69 94 ASN A CA 1
ATOM 760 C C . ASN A 1 94 ? -12.393 0.487 9.464 1.00 93.69 94 ASN A C 1
ATOM 762 O O . ASN A 1 94 ? -11.422 0.865 10.119 1.00 93.69 94 ASN A O 1
ATOM 766 N N . ALA A 1 95 ? -12.276 -0.489 8.563 1.00 94.31 95 ALA A N 1
ATOM 767 C CA . ALA A 1 95 ? -11.009 -1.165 8.300 1.00 94.31 95 ALA A CA 1
ATOM 768 C C . ALA A 1 95 ? -9.934 -0.219 7.736 1.00 94.31 95 ALA A C 1
ATOM 770 O O . ALA A 1 95 ? -8.764 -0.362 8.083 1.00 94.31 95 ALA A O 1
ATOM 771 N N . LEU A 1 96 ? -10.312 0.761 6.905 1.00 96.25 96 LEU A N 1
ATOM 772 C CA . LEU A 1 96 ? -9.367 1.731 6.346 1.00 96.25 96 LEU A CA 1
ATOM 773 C C . LEU A 1 96 ? -8.763 2.619 7.441 1.00 96.25 96 LEU A C 1
ATOM 775 O O . LEU A 1 96 ? -7.557 2.850 7.436 1.00 96.25 96 LEU A O 1
ATOM 779 N N . ASP A 1 97 ? -9.577 3.046 8.406 1.00 95.81 97 ASP A N 1
ATOM 780 C CA . ASP A 1 97 ? -9.119 3.813 9.569 1.00 95.81 97 ASP A CA 1
ATOM 781 C C . ASP A 1 97 ? -8.111 3.026 10.402 1.00 95.81 97 ASP A C 1
ATOM 783 O O . ASP A 1 97 ? -7.054 3.548 10.748 1.00 95.81 97 ASP A O 1
ATOM 787 N N . ARG A 1 98 ? -8.384 1.741 10.653 1.00 95.50 98 ARG A N 1
ATOM 788 C CA . ARG A 1 98 ? -7.460 0.862 11.382 1.00 95.50 98 ARG A CA 1
ATOM 789 C C . ARG A 1 98 ? -6.141 0.648 10.643 1.00 95.50 98 ARG A C 1
ATOM 791 O O . ARG A 1 98 ? -5.090 0.610 11.276 1.00 95.50 98 ARG A O 1
ATOM 798 N N . ILE A 1 99 ? -6.165 0.559 9.311 1.00 96.12 99 ILE A N 1
ATOM 799 C CA . ILE A 1 99 ? -4.939 0.493 8.497 1.00 96.12 99 ILE A CA 1
ATOM 800 C C . ILE A 1 99 ? -4.165 1.818 8.581 1.00 96.12 99 ILE A C 1
ATOM 802 O O . ILE A 1 99 ? -2.943 1.803 8.720 1.00 96.12 99 ILE A O 1
ATOM 806 N N . ILE A 1 100 ? -4.852 2.964 8.530 1.00 95.25 100 ILE A N 1
ATOM 807 C CA . ILE A 1 100 ? -4.234 4.291 8.687 1.00 95.25 100 ILE A CA 1
ATOM 808 C C . ILE A 1 100 ? -3.610 4.440 10.079 1.00 95.25 100 ILE A C 1
ATOM 810 O O . ILE A 1 100 ? -2.476 4.911 10.192 1.00 95.25 100 ILE A O 1
ATOM 814 N N . ALA A 1 101 ? -4.305 3.993 11.125 1.00 94.56 101 ALA A N 1
ATOM 815 C CA . ALA A 1 101 ? -3.790 3.986 12.487 1.00 94.56 101 ALA A CA 1
ATOM 816 C C . ALA A 1 101 ? -2.536 3.122 12.603 1.00 94.56 101 ALA A C 1
ATOM 818 O O . ALA A 1 101 ? -1.515 3.593 13.101 1.00 94.56 101 ALA A O 1
ATOM 819 N N . ALA A 1 102 ? -2.573 1.897 12.072 1.00 94.31 102 ALA A N 1
ATOM 820 C CA . ALA A 1 102 ? -1.425 1.001 12.072 1.00 94.31 102 ALA A CA 1
ATOM 821 C C . ALA A 1 102 ? -0.228 1.605 11.321 1.00 94.31 102 ALA A C 1
ATOM 823 O O . ALA A 1 102 ? 0.888 1.618 11.838 1.00 94.31 102 ALA A O 1
ATOM 824 N N . ALA A 1 103 ? -0.458 2.198 10.146 1.00 93.81 103 ALA A N 1
ATOM 825 C CA . ALA A 1 103 ? 0.565 2.928 9.404 1.00 93.81 103 ALA A CA 1
ATOM 826 C C . ALA A 1 103 ? 1.167 4.076 10.242 1.00 93.81 103 ALA A C 1
ATOM 828 O O . ALA A 1 103 ? 2.387 4.239 10.309 1.00 93.81 103 ALA A O 1
ATOM 829 N N . ALA A 1 104 ? 0.335 4.855 10.933 1.00 93.31 104 ALA A N 1
ATOM 830 C CA . ALA A 1 104 ? 0.795 5.951 11.778 1.00 93.31 104 ALA A CA 1
ATOM 831 C C . ALA A 1 104 ? 1.618 5.467 12.982 1.00 93.31 104 ALA A C 1
ATOM 833 O O . ALA A 1 104 ? 2.693 6.008 13.241 1.00 93.31 104 ALA A O 1
ATOM 834 N N . LYS A 1 105 ? 1.176 4.402 13.652 1.00 92.44 105 LYS A N 1
ATOM 835 C CA . LYS A 1 105 ? 1.895 3.736 14.748 1.00 92.44 105 LYS A CA 1
ATOM 836 C C . LYS A 1 105 ? 3.253 3.192 14.310 1.00 92.44 105 LYS A C 1
ATOM 838 O O . LYS A 1 105 ? 4.266 3.424 14.969 1.00 92.44 105 LYS A O 1
ATOM 843 N N . MET A 1 106 ? 3.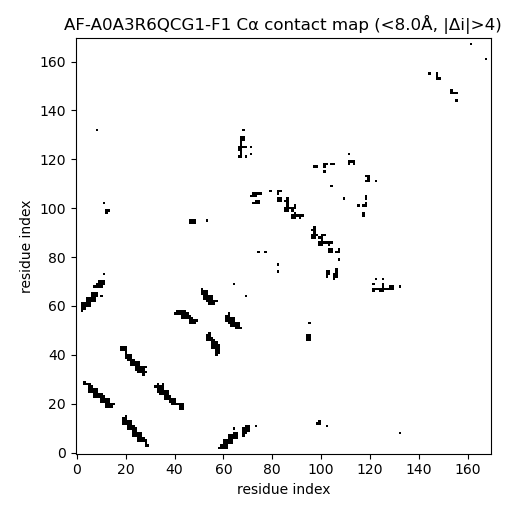309 2.556 13.139 1.00 91.12 106 MET A N 1
ATOM 844 C CA . MET A 1 106 ? 4.570 2.114 12.538 1.00 91.12 106 MET A CA 1
ATOM 845 C C . MET A 1 106 ? 5.521 3.287 12.280 1.00 91.12 106 MET A C 1
ATOM 847 O O . MET A 1 106 ? 6.703 3.197 12.598 1.00 91.12 106 MET A O 1
ATOM 851 N N . SER A 1 107 ? 5.004 4.408 11.770 1.00 90.62 107 SER A N 1
ATOM 852 C CA . SER A 1 107 ? 5.779 5.638 11.550 1.00 90.62 107 SER A CA 1
ATOM 853 C C . SER A 1 107 ? 6.338 6.246 12.840 1.00 90.62 107 SER A C 1
ATOM 855 O O . SER A 1 107 ? 7.414 6.845 12.835 1.00 90.62 107 SER A O 1
ATOM 857 N N . LEU A 1 108 ? 5.603 6.117 13.946 1.00 90.19 108 LEU A N 1
ATOM 858 C CA . LEU A 1 108 ? 6.009 6.585 15.274 1.00 90.19 108 LEU A CA 1
ATOM 859 C C . LEU A 1 108 ? 7.043 5.667 15.941 1.00 90.19 108 LEU A C 1
ATOM 861 O O . LEU A 1 108 ? 7.528 5.991 17.022 1.00 90.19 108 LEU A O 1
ATOM 865 N N . GLY A 1 109 ? 7.414 4.560 15.293 1.00 84.94 109 GLY A N 1
ATOM 866 C CA . GLY A 1 109 ? 8.394 3.622 15.821 1.00 84.94 109 GLY A CA 1
ATOM 867 C C . GLY A 1 109 ? 7.831 2.721 16.914 1.00 84.94 109 GLY A C 1
ATOM 868 O O . GLY A 1 109 ? 8.594 2.300 17.780 1.00 84.94 109 GLY A O 1
ATOM 869 N N . GLU A 1 110 ? 6.523 2.418 16.895 1.00 79.56 110 GLU A N 1
ATOM 870 C CA . GLU A 1 110 ? 5.980 1.400 17.801 1.00 79.56 110 GLU A CA 1
ATOM 871 C C . GLU A 1 110 ? 6.787 0.094 17.690 1.00 79.56 110 GLU A C 1
ATOM 873 O O . GLU A 1 110 ? 7.216 -0.281 16.592 1.00 79.56 110 GLU A O 1
ATOM 878 N N . PRO A 1 111 ? 7.036 -0.606 18.803 1.00 73.81 111 PRO A N 1
ATOM 879 C CA . PRO A 1 111 ? 7.838 -1.818 18.783 1.00 73.81 111 PRO A CA 1
ATOM 880 C C . PRO A 1 111 ? 7.093 -2.966 18.082 1.00 73.81 111 PRO A C 1
ATOM 882 O O . PRO A 1 111 ? 5.874 -2.943 17.916 1.00 73.81 111 PRO A O 1
ATOM 885 N N . GLU A 1 112 ? 7.839 -3.969 17.613 1.00 67.06 112 GLU A N 1
ATOM 886 C CA . GLU A 1 112 ? 7.273 -5.130 16.901 1.00 67.06 112 GLU A CA 1
ATOM 887 C C . GLU A 1 112 ? 6.349 -5.981 17.784 1.00 67.06 112 GLU A C 1
ATOM 889 O O . GLU A 1 112 ? 5.437 -6.627 17.271 1.00 67.06 112 GLU A O 1
ATOM 894 N N . ASP A 1 113 ? 6.530 -5.925 19.104 1.00 69.88 113 ASP A N 1
ATOM 895 C CA . ASP A 1 113 ? 5.718 -6.609 20.113 1.00 69.88 113 ASP A CA 1
ATOM 896 C C . ASP A 1 113 ? 4.496 -5.795 20.583 1.00 69.88 113 ASP A C 1
ATOM 898 O O . ASP A 1 113 ? 3.890 -6.115 21.608 1.00 69.88 113 ASP A O 1
ATOM 902 N N . THR A 1 114 ? 4.102 -4.762 19.826 1.00 79.56 114 THR A N 1
ATOM 903 C CA . THR A 1 114 ? 2.920 -3.942 20.125 1.00 79.56 114 THR A CA 1
ATOM 904 C C . THR A 1 114 ? 1.654 -4.791 20.304 1.00 79.56 114 THR A C 1
ATOM 906 O O . THR A 1 114 ? 1.433 -5.800 19.627 1.00 79.56 114 THR A O 1
ATOM 909 N N . ALA A 1 115 ? 0.775 -4.356 21.212 1.00 80.88 115 ALA A N 1
ATOM 910 C CA . ALA A 1 115 ? -0.532 -4.981 21.413 1.00 80.88 115 ALA A CA 1
ATOM 911 C C . ALA A 1 115 ? -1.443 -4.834 20.179 1.00 80.88 115 ALA A C 1
ATOM 913 O O . ALA A 1 115 ? -2.376 -5.624 20.009 1.00 80.88 115 ALA A O 1
ATOM 914 N N . ASP A 1 116 ? -1.155 -3.867 19.302 1.00 88.56 116 ASP A N 1
ATOM 915 C CA . ASP A 1 116 ? -1.920 -3.619 18.086 1.00 88.56 116 ASP A CA 1
ATOM 916 C C . ASP A 1 116 ? -1.807 -4.802 17.106 1.00 88.56 116 ASP A C 1
ATOM 918 O O . ASP A 1 116 ? -0.749 -5.120 16.555 1.00 88.56 116 ASP A O 1
ATOM 922 N N . GLU A 1 117 ? -2.926 -5.500 16.912 1.00 90.69 117 GLU A N 1
ATOM 923 C CA . GLU A 1 117 ? -3.019 -6.659 16.024 1.00 90.69 117 GLU A CA 1
ATOM 924 C C . GLU A 1 117 ? -2.782 -6.285 14.555 1.00 90.69 117 GLU A C 1
ATOM 926 O O . GLU A 1 117 ? -2.124 -7.034 13.831 1.00 90.69 117 GLU A O 1
ATOM 931 N N . MET A 1 118 ? -3.264 -5.118 14.117 1.00 93.19 118 MET A N 1
ATOM 932 C CA . MET A 1 118 ? -3.122 -4.673 12.733 1.00 93.19 118 MET A CA 1
ATOM 933 C C . MET A 1 118 ? -1.663 -4.335 12.420 1.00 93.19 118 MET A C 1
ATOM 935 O O . MET A 1 118 ? -1.157 -4.741 11.374 1.00 93.19 118 MET A O 1
ATOM 939 N N . VAL A 1 119 ? -0.957 -3.664 13.338 1.00 93.25 119 VAL A N 1
ATOM 940 C CA . VAL A 1 119 ? 0.483 -3.388 13.189 1.00 93.25 119 VAL A CA 1
ATOM 941 C C . VAL A 1 119 ? 1.277 -4.689 13.089 1.00 93.25 119 VAL A C 1
ATOM 943 O O . VAL A 1 119 ? 2.061 -4.849 12.151 1.00 93.25 119 VAL A O 1
ATOM 946 N N . ARG A 1 120 ? 1.052 -5.642 14.006 1.00 92.44 120 ARG A N 1
ATOM 947 C CA . ARG A 1 120 ? 1.741 -6.945 13.987 1.00 92.44 120 ARG A CA 1
ATOM 948 C C . ARG A 1 120 ? 1.501 -7.693 12.683 1.00 92.44 120 ARG A C 1
ATOM 950 O O . ARG A 1 120 ? 2.444 -8.187 12.068 1.00 92.44 120 ARG A O 1
ATOM 957 N N . LYS A 1 121 ? 0.247 -7.731 12.235 1.00 93.38 121 LYS A N 1
ATOM 958 C CA . LYS A 1 121 ? -0.147 -8.392 10.993 1.00 93.38 121 LYS A CA 1
ATOM 959 C C . LYS A 1 121 ? 0.533 -7.781 9.772 1.00 93.38 121 LYS A C 1
ATOM 961 O O . LYS A 1 121 ? 1.105 -8.505 8.963 1.00 93.38 121 LYS A O 1
ATOM 966 N N . ILE A 1 122 ? 0.503 -6.455 9.652 1.00 94.50 122 ILE A N 1
ATOM 967 C CA . ILE A 1 122 ? 1.139 -5.744 8.541 1.00 94.50 122 ILE A CA 1
ATOM 968 C C . ILE A 1 122 ? 2.651 -5.999 8.534 1.00 94.50 122 ILE A C 1
ATOM 970 O O . ILE A 1 122 ? 3.190 -6.331 7.482 1.00 94.50 122 ILE A O 1
ATOM 974 N N . ARG A 1 123 ? 3.332 -5.907 9.683 1.00 92.44 123 ARG A N 1
ATOM 975 C CA . ARG A 1 123 ? 4.784 -6.149 9.765 1.00 92.44 123 ARG A CA 1
ATOM 976 C C . ARG A 1 123 ? 5.168 -7.569 9.369 1.00 92.44 123 ARG A C 1
ATOM 978 O O . ARG A 1 123 ? 6.060 -7.736 8.544 1.00 92.44 123 ARG A O 1
ATOM 985 N N . ALA A 1 124 ? 4.448 -8.568 9.880 1.00 92.94 124 ALA A N 1
ATOM 986 C CA . ALA A 1 124 ? 4.689 -9.968 9.533 1.00 92.94 124 ALA A CA 1
ATOM 987 C C . ALA A 1 124 ? 4.560 -10.218 8.020 1.00 92.94 124 ALA A C 1
ATOM 989 O O . ALA A 1 124 ? 5.328 -10.977 7.435 1.00 92.94 124 ALA A O 1
ATOM 990 N N . LEU A 1 125 ? 3.610 -9.545 7.367 1.00 95.81 125 LEU A N 1
ATOM 991 C CA . LEU A 1 125 ? 3.411 -9.632 5.922 1.00 95.81 125 LEU A CA 1
ATOM 992 C C . LEU A 1 125 ? 4.475 -8.858 5.121 1.00 95.81 125 LEU A C 1
ATOM 994 O O . LEU A 1 125 ? 4.811 -9.252 4.001 1.00 95.81 125 LEU A O 1
ATOM 998 N N . GLN A 1 126 ? 4.997 -7.757 5.665 1.00 93.69 126 GLN A N 1
ATOM 999 C CA . GLN A 1 126 ? 5.948 -6.885 4.974 1.00 93.69 126 GLN A CA 1
ATOM 1000 C C . GLN A 1 126 ? 7.295 -7.550 4.707 1.00 93.69 126 GLN A C 1
ATOM 1002 O O . GLN A 1 126 ? 7.874 -7.278 3.660 1.00 93.69 126 GLN A O 1
ATOM 1007 N N . GLU A 1 127 ? 7.786 -8.434 5.577 1.00 89.75 127 GLU A N 1
ATOM 1008 C CA . GLU A 1 127 ? 9.064 -9.123 5.343 1.00 89.75 127 GLU A CA 1
ATOM 1009 C C . GLU A 1 127 ? 9.066 -9.877 4.007 1.00 89.75 127 GLU A C 1
ATOM 1011 O O . GLU A 1 127 ? 9.937 -9.668 3.159 1.00 89.75 127 GLU A O 1
ATOM 1016 N N . THR A 1 128 ? 8.040 -10.700 3.774 1.00 95.06 128 THR A N 1
ATOM 1017 C CA . THR A 1 128 ? 7.865 -11.411 2.502 1.00 95.06 128 THR A CA 1
ATOM 1018 C C . THR A 1 128 ? 7.546 -10.443 1.365 1.00 95.06 128 THR A C 1
ATOM 1020 O O . THR A 1 128 ? 8.094 -10.560 0.270 1.00 95.06 128 THR A O 1
ATOM 1023 N N . GLY A 1 129 ? 6.693 -9.446 1.613 1.00 96.38 129 GLY A N 1
ATOM 1024 C CA . GLY A 1 129 ? 6.295 -8.491 0.585 1.00 96.38 129 GLY A CA 1
ATOM 1025 C C . GLY A 1 129 ? 7.448 -7.643 0.042 1.00 96.38 129 GLY A C 1
ATOM 1026 O O . GLY A 1 129 ? 7.501 -7.407 -1.162 1.00 96.38 129 GLY A O 1
ATOM 1027 N N . GLN A 1 130 ? 8.401 -7.232 0.882 1.00 94.50 130 GLN A N 1
ATOM 1028 C CA . GLN A 1 130 ? 9.584 -6.485 0.443 1.00 94.50 130 GLN A CA 1
ATOM 1029 C C . GLN A 1 130 ? 10.525 -7.348 -0.409 1.00 94.50 130 GLN A C 1
ATOM 1031 O O . GLN A 1 130 ? 11.064 -6.861 -1.402 1.00 94.50 130 GLN A O 1
ATOM 1036 N N . GLN A 1 131 ? 10.673 -8.639 -0.088 1.00 95.62 131 GLN A N 1
ATOM 1037 C CA . GLN A 1 131 ? 11.440 -9.573 -0.922 1.00 95.62 131 GLN A CA 1
ATOM 1038 C C . GLN A 1 131 ? 10.797 -9.754 -2.303 1.00 95.62 131 GLN A C 1
ATOM 1040 O O . GLN A 1 131 ? 11.489 -9.706 -3.319 1.00 95.62 131 GLN A O 1
ATOM 1045 N N . GLU A 1 132 ? 9.473 -9.915 -2.358 1.00 96.94 132 GLU A N 1
ATOM 1046 C CA . GLU A 1 132 ? 8.736 -10.015 -3.621 1.00 96.94 132 GLU A CA 1
ATOM 1047 C C . GLU A 1 132 ?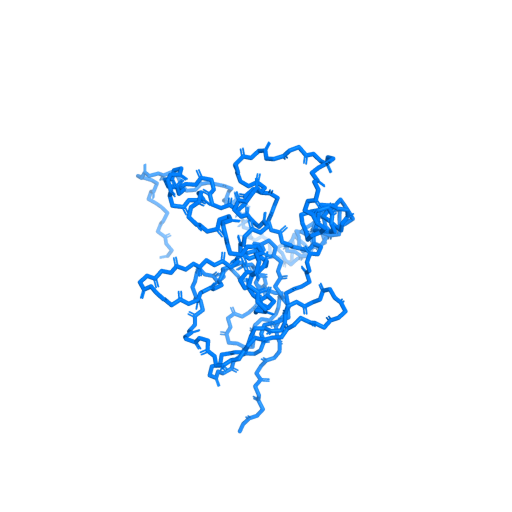 8.829 -8.721 -4.448 1.00 96.94 132 GLU A C 1
ATOM 1049 O O . GLU A 1 132 ? 9.001 -8.780 -5.666 1.00 96.94 132 GLU A O 1
ATOM 1054 N N . ILE A 1 133 ? 8.744 -7.548 -3.808 1.00 95.00 133 ILE A N 1
ATOM 1055 C CA . ILE A 1 133 ? 8.916 -6.249 -4.478 1.00 95.00 133 ILE A CA 1
ATOM 1056 C C . ILE A 1 133 ? 10.312 -6.137 -5.087 1.00 95.00 133 ILE A C 1
ATOM 1058 O O . ILE A 1 133 ? 10.409 -5.841 -6.276 1.00 95.00 133 ILE A O 1
ATOM 1062 N N . ALA A 1 134 ? 11.363 -6.451 -4.327 1.00 93.50 134 ALA A N 1
ATOM 1063 C CA . ALA A 1 134 ? 12.735 -6.418 -4.825 1.00 93.50 134 ALA A CA 1
ATOM 1064 C C . ALA A 1 134 ? 12.943 -7.373 -6.016 1.00 93.50 134 ALA A C 1
ATOM 1066 O O . ALA A 1 134 ? 13.579 -7.009 -7.003 1.00 93.50 134 ALA A O 1
ATOM 1067 N N . GLN A 1 135 ? 12.359 -8.576 -5.970 1.00 95.56 135 GLN A N 1
ATOM 1068 C CA . GLN A 1 135 ? 12.399 -9.516 -7.096 1.00 95.56 135 GLN A CA 1
ATOM 1069 C C . GLN A 1 135 ? 11.681 -8.966 -8.334 1.00 95.56 135 GLN A C 1
ATOM 1071 O O . GLN A 1 135 ? 12.200 -9.081 -9.443 1.00 95.56 135 GLN A O 1
ATOM 1076 N N . MET A 1 136 ? 10.504 -8.356 -8.164 1.00 93.50 136 MET A N 1
ATOM 1077 C CA . MET A 1 136 ? 9.765 -7.736 -9.269 1.00 93.50 136 MET A CA 1
ATOM 1078 C C . MET A 1 136 ? 10.512 -6.539 -9.873 1.00 93.50 136 MET A C 1
ATOM 1080 O O . MET A 1 136 ? 10.480 -6.353 -11.089 1.00 93.50 136 MET A O 1
ATOM 1084 N N . GLU A 1 137 ? 11.165 -5.722 -9.046 1.00 91.06 137 GLU A N 1
ATOM 1085 C CA . GLU A 1 137 ? 11.973 -4.583 -9.493 1.00 91.06 137 GLU A CA 1
ATOM 1086 C C . GLU A 1 137 ? 13.198 -5.046 -10.289 1.00 91.06 137 GLU A C 1
ATOM 1088 O O . GLU A 1 137 ? 13.454 -4.519 -11.373 1.00 91.06 137 GLU A O 1
ATOM 1093 N N . GLU A 1 138 ? 13.892 -6.088 -9.825 1.00 92.50 138 GLU A N 1
ATOM 1094 C CA . GLU A 1 138 ? 15.023 -6.672 -10.553 1.00 92.50 138 GLU A CA 1
ATOM 1095 C C . GLU A 1 138 ? 14.579 -7.300 -11.883 1.00 92.50 138 GLU A C 1
ATOM 1097 O O . GLU A 1 138 ? 15.204 -7.075 -12.918 1.00 92.50 138 GLU A O 1
ATOM 1102 N N . GLN A 1 139 ? 13.457 -8.028 -11.900 1.00 92.75 139 GLN A N 1
ATOM 1103 C CA . GLN A 1 139 ? 12.898 -8.584 -13.137 1.00 92.75 139 GLN A CA 1
ATOM 1104 C C . GLN A 1 139 ? 12.553 -7.496 -14.160 1.00 92.75 139 GLN A C 1
ATOM 1106 O O . GLN A 1 139 ? 12.848 -7.649 -15.348 1.00 92.75 139 GLN A O 1
ATOM 1111 N N . GLU A 1 140 ? 11.946 -6.388 -13.725 1.00 90.06 140 GLU A N 1
ATOM 1112 C CA . GLU A 1 140 ? 11.652 -5.277 -14.630 1.00 90.06 140 GLU A CA 1
ATOM 1113 C C . GLU A 1 140 ? 12.935 -4.599 -15.117 1.00 90.06 140 GLU A C 1
ATOM 1115 O O . GLU A 1 140 ? 13.038 -4.284 -16.304 1.00 90.06 140 GLU A O 1
ATOM 1120 N N . LYS A 1 141 ? 13.935 -4.421 -14.248 1.00 88.88 141 LYS A N 1
ATOM 1121 C CA . LYS A 1 141 ? 15.240 -3.880 -14.638 1.00 88.88 141 LYS A CA 1
ATOM 1122 C C . LYS A 1 141 ? 15.887 -4.726 -15.734 1.00 88.88 141 LYS A C 1
ATOM 1124 O O . LYS A 1 141 ? 16.289 -4.177 -16.759 1.00 88.88 141 LYS A O 1
ATOM 1129 N N . GLN A 1 142 ? 15.922 -6.049 -15.569 1.00 91.56 142 GLN A N 1
ATOM 1130 C CA . GLN A 1 142 ? 16.458 -6.959 -16.586 1.00 91.56 142 GLN A CA 1
ATOM 1131 C C . GLN A 1 142 ? 15.682 -6.857 -17.902 1.00 91.56 142 GLN A C 1
ATOM 1133 O O . GLN A 1 142 ? 16.282 -6.704 -18.965 1.00 91.56 142 GLN A O 1
ATOM 1138 N N . ARG A 1 143 ? 14.347 -6.819 -17.842 1.00 91.25 143 ARG A N 1
ATOM 1139 C CA . ARG A 1 143 ? 13.508 -6.615 -19.030 1.00 91.25 143 ARG A CA 1
ATOM 1140 C C . ARG A 1 143 ? 13.824 -5.296 -19.748 1.00 91.25 143 ARG A C 1
ATOM 1142 O O . ARG A 1 143 ? 13.848 -5.265 -20.978 1.00 91.25 143 ARG A O 1
ATOM 1149 N N . LEU A 1 144 ? 14.030 -4.200 -19.016 1.00 88.19 144 LEU A N 1
ATOM 1150 C CA . LEU A 1 144 ? 14.377 -2.903 -19.607 1.00 88.19 144 LEU A CA 1
ATOM 1151 C C . LEU A 1 144 ? 15.757 -2.937 -20.275 1.00 88.19 144 LEU A C 1
ATOM 1153 O O . LEU A 1 144 ? 15.897 -2.415 -21.380 1.00 88.19 144 LEU A O 1
ATOM 1157 N N . LEU A 1 145 ? 16.741 -3.597 -19.658 1.00 88.62 145 LEU A N 1
ATOM 1158 C CA . LEU A 1 145 ? 18.074 -3.788 -20.237 1.00 88.62 145 LEU A CA 1
ATOM 1159 C C . LEU A 1 145 ? 18.031 -4.642 -21.511 1.00 88.62 145 LEU A C 1
ATOM 1161 O O . LEU A 1 145 ? 18.653 -4.280 -22.507 1.00 88.62 145 LEU A O 1
ATOM 1165 N N . GLU A 1 146 ? 17.247 -5.723 -21.526 1.00 91.44 146 GLU A N 1
ATOM 1166 C CA . GLU A 1 146 ? 17.032 -6.542 -22.727 1.00 91.44 146 GLU A CA 1
ATOM 1167 C C . GLU A 1 146 ? 16.383 -5.752 -23.869 1.00 91.44 146 GLU A C 1
ATOM 1169 O O . GLU A 1 146 ? 16.688 -5.979 -25.040 1.00 91.44 146 GLU A O 1
ATOM 1174 N N . ILE A 1 147 ? 15.461 -4.836 -23.555 1.00 89.31 147 ILE A N 1
ATOM 1175 C CA . ILE A 1 147 ? 14.842 -3.960 -24.555 1.00 89.31 147 ILE A CA 1
ATOM 1176 C C . ILE A 1 147 ? 15.866 -2.948 -25.071 1.00 89.31 147 ILE A C 1
ATOM 1178 O O . ILE A 1 147 ? 15.989 -2.799 -26.283 1.00 89.31 147 ILE A O 1
ATOM 1182 N N . ALA A 1 148 ? 16.603 -2.285 -24.177 1.00 87.69 148 ALA A N 1
ATOM 1183 C CA . ALA A 1 148 ? 17.617 -1.298 -24.540 1.00 87.69 148 ALA A CA 1
ATOM 1184 C C . ALA A 1 148 ? 18.725 -1.912 -25.408 1.00 87.69 148 ALA A C 1
ATOM 1186 O O . ALA A 1 148 ? 19.090 -1.337 -26.428 1.00 87.69 148 ALA A O 1
ATOM 1187 N N . GLY A 1 149 ? 19.179 -3.127 -25.078 1.00 88.56 149 GLY A N 1
ATOM 1188 C CA . GLY A 1 149 ? 20.210 -3.851 -25.826 1.00 88.56 149 GLY A CA 1
ATOM 1189 C C . GLY A 1 149 ? 19.835 -4.218 -27.268 1.00 88.56 149 GLY A C 1
ATOM 1190 O O . GLY A 1 149 ? 20.703 -4.628 -28.031 1.00 88.56 149 GLY A O 1
ATOM 1191 N N . LYS A 1 150 ? 18.566 -4.060 -27.675 1.00 92.50 150 LYS A N 1
ATOM 1192 C CA . LYS A 1 150 ? 18.129 -4.232 -29.075 1.00 92.50 150 LYS A CA 1
ATOM 1193 C C . LYS A 1 150 ? 18.420 -3.016 -29.955 1.00 92.50 150 LYS A C 1
ATOM 1195 O O . LYS A 1 150 ? 18.229 -3.099 -31.166 1.00 92.50 150 LYS A O 1
ATOM 1200 N N . TYR A 1 151 ? 18.833 -1.900 -29.366 1.00 90.12 151 TYR A N 1
ATOM 1201 C CA . TYR A 1 151 ? 19.065 -0.639 -30.056 1.00 90.12 151 TYR A CA 1
A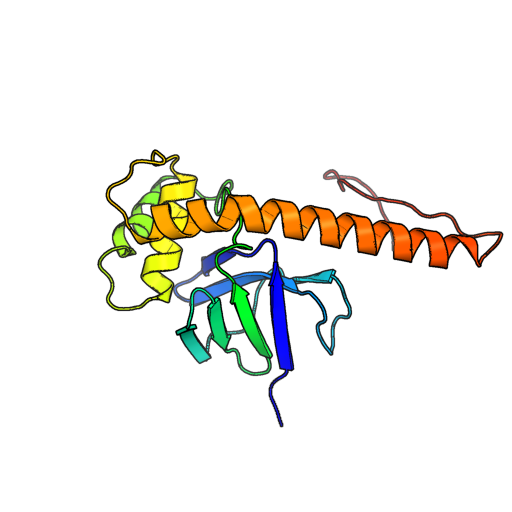TOM 1202 C C . TYR A 1 151 ? 20.525 -0.224 -29.850 1.00 90.12 151 TYR A C 1
ATOM 1204 O O . TYR A 1 151 ? 20.911 0.122 -28.737 1.00 90.12 151 TYR A O 1
ATOM 1212 N N . GLU A 1 152 ? 21.329 -0.255 -30.919 1.00 80.62 152 GLU A N 1
ATOM 1213 C CA . GLU A 1 152 ? 22.782 0.002 -30.857 1.00 80.62 152 GLU A CA 1
ATOM 1214 C C . GLU A 1 152 ? 23.135 1.377 -30.259 1.00 80.62 152 GLU A C 1
ATOM 1216 O O . GLU A 1 152 ? 24.127 1.491 -29.546 1.00 80.62 152 GLU A O 1
ATOM 1221 N N . ASP A 1 153 ? 22.285 2.390 -30.464 1.00 84.69 153 ASP A N 1
ATOM 1222 C CA . ASP A 1 153 ? 22.493 3.763 -29.978 1.00 84.69 153 ASP A CA 1
ATOM 1223 C C . ASP A 1 153 ? 21.704 4.097 -28.689 1.00 84.69 153 ASP A C 1
ATOM 1225 O O . ASP A 1 153 ? 21.521 5.269 -28.345 1.00 84.69 153 ASP A O 1
ATOM 1229 N N . CYS A 1 154 ? 21.172 3.101 -27.969 1.00 83.25 154 CYS A N 1
ATOM 1230 C CA . CYS A 1 154 ? 20.377 3.351 -26.764 1.00 83.25 154 CYS A CA 1
ATOM 1231 C C . CYS A 1 154 ? 21.249 3.551 -25.519 1.00 83.25 154 CYS A C 1
ATOM 1233 O O . CYS A 1 154 ? 22.044 2.693 -25.139 1.00 83.25 154 CYS A O 1
ATOM 1235 N N . VAL A 1 155 ? 21.033 4.671 -24.825 1.00 76.19 155 VAL A N 1
ATOM 1236 C CA . VAL A 1 155 ? 21.607 4.936 -23.502 1.00 76.19 155 VAL A CA 1
ATOM 1237 C C . VAL A 1 155 ? 20.528 4.718 -22.444 1.00 76.19 155 VAL A C 1
ATOM 1239 O O . VAL A 1 155 ? 19.562 5.477 -22.366 1.00 76.19 155 VAL A O 1
ATOM 1242 N N . TYR A 1 156 ? 20.694 3.691 -21.609 1.00 71.38 156 TYR A N 1
ATOM 1243 C CA . TYR A 1 156 ? 19.856 3.487 -20.426 1.00 71.38 156 TYR A CA 1
ATOM 1244 C C . TYR A 1 156 ? 20.370 4.351 -19.270 1.00 71.38 156 TYR A C 1
ATOM 1246 O O . TYR A 1 156 ? 21.523 4.224 -18.857 1.00 71.38 156 TYR A O 1
ATOM 1254 N N . ILE A 1 157 ? 19.511 5.224 -18.741 1.00 75.19 157 ILE A N 1
ATOM 1255 C CA . ILE A 1 157 ? 19.830 6.093 -17.604 1.00 75.19 157 ILE A CA 1
ATOM 1256 C C . ILE A 1 157 ? 18.887 5.749 -16.453 1.00 75.19 157 ILE A C 1
ATOM 1258 O O . ILE A 1 157 ? 17.686 6.002 -16.522 1.00 75.19 157 ILE A O 1
ATOM 1262 N N . GLU A 1 158 ? 19.444 5.206 -15.374 1.00 67.31 158 GLU A N 1
ATOM 1263 C CA . GLU A 1 158 ? 18.730 5.013 -14.113 1.00 67.31 158 GLU A CA 1
ATOM 1264 C C . GLU A 1 158 ? 18.847 6.289 -13.270 1.00 67.31 158 GLU A C 1
ATOM 1266 O O . GLU A 1 158 ? 19.918 6.617 -12.758 1.00 67.31 158 GLU A O 1
ATOM 1271 N N . VAL A 1 159 ? 17.753 7.042 -13.136 1.00 67.31 159 VAL A N 1
ATOM 1272 C CA . VAL A 1 159 ? 17.722 8.259 -12.311 1.00 67.31 159 VAL A CA 1
ATOM 1273 C C . VAL A 1 159 ? 17.177 7.908 -10.929 1.00 67.31 159 VAL A C 1
ATOM 1275 O O . VAL A 1 159 ? 15.971 7.912 -10.704 1.00 67.31 159 VAL A O 1
ATOM 1278 N N . SER A 1 160 ? 18.074 7.604 -9.991 1.00 55.66 160 SER A N 1
ATOM 1279 C CA . SER A 1 160 ? 17.720 7.211 -8.617 1.00 55.66 160 SER A CA 1
ATOM 1280 C C . SER A 1 160 ? 17.434 8.393 -7.680 1.00 55.66 160 SER A C 1
ATOM 1282 O O . SER A 1 160 ? 16.864 8.207 -6.608 1.0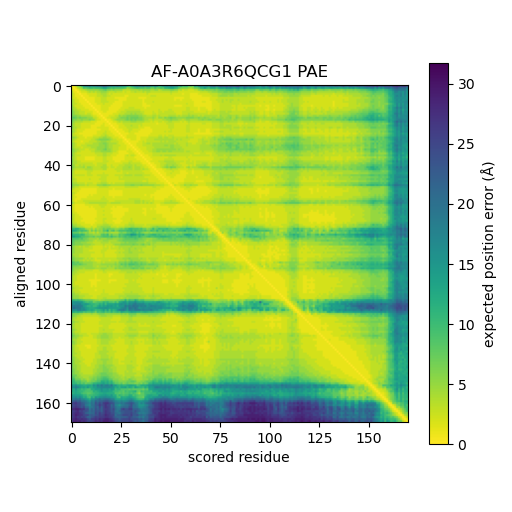0 55.66 160 SER A O 1
ATOM 1284 N N . SER A 1 161 ? 17.794 9.625 -8.061 1.00 51.06 161 SER A N 1
ATOM 1285 C CA . SER A 1 161 ? 17.438 10.839 -7.312 1.00 51.06 161 SER A CA 1
ATOM 1286 C C . SER A 1 161 ? 17.524 12.103 -8.176 1.00 51.06 161 SER A C 1
ATOM 1288 O O . SER A 1 161 ? 18.586 12.468 -8.679 1.00 51.06 161 SER A O 1
ATOM 1290 N N . VAL A 1 162 ? 16.403 12.815 -8.324 1.00 54.28 162 VAL A N 1
ATOM 1291 C CA . VAL A 1 162 ? 16.392 14.190 -8.845 1.00 54.28 162 VAL A CA 1
ATOM 1292 C C . VAL A 1 162 ? 16.574 15.114 -7.645 1.00 54.28 162 VAL A C 1
ATOM 1294 O O . VAL A 1 162 ? 15.668 15.265 -6.827 1.00 54.28 162 VAL A O 1
ATOM 1297 N N . HIS A 1 163 ? 17.763 15.691 -7.494 1.00 46.81 163 HIS A N 1
ATOM 1298 C CA . HIS A 1 163 ? 18.010 16.670 -6.440 1.00 46.81 163 HIS A CA 1
ATOM 1299 C C . HIS A 1 163 ? 17.328 17.998 -6.799 1.00 46.81 163 HIS A C 1
ATOM 1301 O O . HIS A 1 163 ? 17.199 18.349 -7.974 1.00 46.81 163 HIS A O 1
ATOM 1307 N N . SER A 1 164 ? 16.888 18.761 -5.794 1.00 41.78 164 SER A N 1
ATOM 1308 C CA . SER A 1 164 ? 16.360 20.113 -6.023 1.00 41.78 164 SER A CA 1
ATOM 1309 C C . SER A 1 164 ? 17.406 20.956 -6.767 1.00 41.78 164 SER A C 1
ATOM 1311 O O . SER A 1 164 ? 18.525 21.120 -6.284 1.00 41.78 164 SER A O 1
ATOM 1313 N N . GLY A 1 165 ? 17.064 21.436 -7.969 1.00 50.75 165 GLY A N 1
ATOM 1314 C CA . GLY A 1 165 ? 17.978 22.151 -8.873 1.00 50.75 165 GLY A CA 1
ATOM 1315 C C . GLY A 1 165 ? 18.541 21.322 -10.038 1.00 50.75 165 GLY A C 1
ATOM 1316 O O . GLY A 1 165 ? 19.150 21.896 -10.943 1.00 50.75 165 GLY A O 1
ATOM 1317 N N . SER A 1 166 ? 18.308 20.005 -10.078 1.00 51.50 166 SER A N 1
ATOM 1318 C CA . SER A 1 166 ? 18.621 19.170 -11.242 1.00 51.50 166 SER A CA 1
ATOM 1319 C C . SER A 1 166 ? 17.750 19.576 -12.437 1.00 51.50 166 SER A C 1
ATOM 1321 O O . SER A 1 166 ? 16.530 19.439 -12.412 1.00 51.50 166 SER A O 1
ATOM 1323 N N . LYS A 1 167 ? 18.378 20.069 -13.509 1.00 49.78 167 LYS A N 1
ATOM 1324 C CA . LYS A 1 167 ? 17.711 20.380 -14.783 1.00 49.78 167 LYS A CA 1
ATOM 1325 C C . LYS A 1 167 ? 17.678 19.138 -15.673 1.00 49.78 167 LYS A C 1
ATOM 1327 O O . LYS A 1 167 ? 18.410 19.061 -16.653 1.00 49.78 167 LYS A O 1
ATOM 1332 N N . LEU A 1 168 ? 16.863 18.153 -15.309 1.00 51.47 168 LEU A N 1
ATOM 1333 C CA . LEU A 1 168 ? 16.487 17.092 -16.243 1.00 51.47 168 LEU A CA 1
ATOM 1334 C C . LEU A 1 168 ? 15.313 17.614 -17.073 1.00 51.47 168 LEU A C 1
ATOM 1336 O O . LEU A 1 168 ? 14.196 17.744 -16.579 1.00 51.47 168 LEU A O 1
ATOM 1340 N N . VAL A 1 169 ? 15.616 18.006 -18.307 1.00 41.22 169 VAL A N 1
ATOM 1341 C CA . VAL A 1 169 ? 14.623 18.374 -19.316 1.00 41.22 169 VAL A CA 1
ATOM 1342 C C . VAL A 1 169 ? 14.222 17.077 -20.017 1.00 41.22 169 VAL A C 1
ATOM 1344 O O . VAL A 1 169 ? 15.096 16.397 -20.551 1.00 41.22 169 VAL A O 1
ATOM 1347 N N . TYR A 1 170 ? 12.937 16.725 -19.943 1.00 45.25 170 TYR A N 1
ATOM 1348 C CA . TYR A 1 170 ? 12.326 15.704 -20.799 1.00 45.25 170 TYR A CA 1
ATOM 1349 C C . TYR A 1 170 ? 11.973 16.311 -22.156 1.00 45.25 170 TYR A C 1
ATOM 1351 O O . TYR A 1 170 ? 11.508 17.476 -22.160 1.00 45.25 170 TYR A O 1
#